Protein AF-A0A0L0HEF4-F1 (afdb_monomer_lite)

Sequence (173 aa):
MSPHEAIEKPYKALINLERYWEKMHQKEPEIFSIGDHVRVKHEGNVFKKAHRENFSSNVYRIGKVIKPFDKLRSYRYVVEGIPDRIFNYNELIKTEEPVTIKVAAALQKRDRLQKQAARELEDLIPVRIQPARTRAQQKKLKVRPKGTFSHIEIPRRKMPGAERPIPAGMPRR

pLDDT: mean 73.23, std 14.88, range [45.25, 92.12]

Secondary structure (DSSP, 8-state):
--HHHHHH-HHHHHHHHHHHHHHHSPPPS-PPPTT-EEEEBP------S--STTB-SS-EEEEEEE--SSTTS--EEEETTEEEEEEEGGGEEE--SPP-S----------HHHHHHHHHHHHHS----PPPPPHHHHTTS-------------PPP----------------

Foldseek 3Di:
DDPVVCVVCVVVVVVVVVVVLVVPDDDLPDDDDFFFKKWFFDPDPDDDDDDPPRTDPFIWTWHDWDDDPDPNDFIWTATQPHRPDIDGSVGIDTDPDDGPDPNPPPPPPQDPVSVVVVVVVVVVPPPPPDPDDDPVVVVPDPPDPPDDPDPDPDDDDDDPDDDDDDDDDDDDD

Radius of gyration: 39.81 Å; chains: 1; bounding box: 117×63×82 Å

Structure (mmCIF, N/CA/C/O backbone):
data_AF-A0A0L0HEF4-F1
#
_entry.id   AF-A0A0L0HEF4-F1
#
loop_
_atom_site.group_PDB
_atom_site.id
_atom_site.type_symbol
_atom_site.label_atom_id
_atom_site.label_alt_id
_atom_site.label_comp_id
_atom_site.label_asym_id
_atom_site.label_entity_id
_atom_site.label_seq_id
_atom_site.pdbx_PDB_ins_code
_atom_site.Cartn_x
_atom_site.Cartn_y
_atom_site.Cartn_z
_atom_site.occupancy
_atom_site.B_iso_or_equiv
_atom_site.auth_seq_id
_atom_site.auth_comp_id
_atom_site.auth_asym_id
_atom_site.auth_atom_id
_atom_site.pdbx_PDB_model_num
ATOM 1 N N . MET A 1 1 ? 29.183 5.608 -22.887 1.00 80.62 1 MET A N 1
ATOM 2 C CA . MET A 1 1 ? 28.706 5.889 -24.254 1.00 80.62 1 MET A CA 1
ATOM 3 C C . MET A 1 1 ? 28.691 7.390 -24.421 1.00 80.62 1 MET A C 1
ATOM 5 O O . MET A 1 1 ? 28.286 8.063 -23.477 1.00 80.62 1 MET A O 1
ATOM 9 N N . SER A 1 2 ? 29.199 7.910 -25.532 1.00 87.25 2 SER A N 1
ATOM 10 C CA . SER A 1 2 ? 29.225 9.359 -25.748 1.00 87.25 2 SER A CA 1
ATOM 11 C C . SER A 1 2 ? 27.853 9.874 -26.221 1.00 87.25 2 SER A C 1
ATOM 13 O O . SER A 1 2 ? 27.061 9.095 -26.761 1.00 87.25 2 SER A O 1
ATOM 15 N N . PRO A 1 3 ? 27.542 11.172 -26.048 1.00 85.25 3 PRO A N 1
ATOM 16 C CA . PRO A 1 3 ? 26.298 11.754 -26.558 1.00 85.25 3 PRO A CA 1
ATOM 17 C C . PRO A 1 3 ? 26.126 11.594 -28.077 1.00 85.25 3 PRO A C 1
ATOM 19 O O . PRO A 1 3 ? 25.012 11.392 -28.547 1.00 85.25 3 PRO A O 1
ATOM 22 N N . HIS A 1 4 ? 27.223 11.624 -28.841 1.00 87.94 4 HIS A N 1
ATOM 23 C CA . HIS A 1 4 ? 27.191 11.463 -30.297 1.00 87.94 4 HIS A CA 1
ATOM 24 C C . HIS A 1 4 ? 26.804 10.032 -30.701 1.00 87.94 4 HIS A C 1
ATOM 26 O O . HIS A 1 4 ? 25.894 9.829 -31.501 1.00 87.94 4 HIS A O 1
ATOM 32 N N . GLU A 1 5 ? 27.389 9.028 -30.040 1.00 86.88 5 GLU A N 1
ATOM 33 C CA . GLU A 1 5 ? 27.021 7.618 -30.231 1.00 86.88 5 GLU A CA 1
ATOM 34 C C . GLU A 1 5 ? 25.557 7.331 -29.854 1.00 86.88 5 GLU A C 1
ATOM 36 O O . GLU A 1 5 ? 24.961 6.386 -30.372 1.00 86.88 5 GLU A O 1
ATOM 41 N N . ALA A 1 6 ? 24.970 8.116 -28.941 1.00 86.50 6 ALA A N 1
ATOM 42 C CA . ALA A 1 6 ? 23.573 7.962 -28.531 1.00 86.50 6 ALA A CA 1
ATOM 43 C C . ALA A 1 6 ? 22.584 8.397 -29.604 1.00 86.50 6 ALA A C 1
ATOM 45 O O . ALA A 1 6 ? 21.530 7.776 -29.737 1.00 86.50 6 ALA A O 1
ATOM 46 N N . ILE A 1 7 ? 22.955 9.409 -30.386 1.00 87.50 7 ILE A N 1
ATOM 47 C CA . ILE A 1 7 ? 22.164 9.886 -31.519 1.00 87.50 7 ILE A CA 1
ATOM 48 C C . ILE A 1 7 ? 22.229 8.868 -32.663 1.00 87.50 7 ILE A C 1
ATOM 50 O O . ILE A 1 7 ? 21.200 8.522 -33.234 1.00 87.50 7 ILE A O 1
ATOM 54 N N . GLU A 1 8 ? 23.415 8.327 -32.956 1.00 92.00 8 GLU A N 1
ATOM 55 C CA . GLU A 1 8 ? 23.594 7.341 -34.032 1.00 92.00 8 GLU A CA 1
ATOM 56 C C . GLU A 1 8 ? 22.982 5.968 -33.713 1.00 92.00 8 GLU A C 1
ATOM 58 O O . GLU A 1 8 ? 22.549 5.247 -34.614 1.00 92.00 8 GLU A O 1
ATOM 63 N N . LYS A 1 9 ? 22.973 5.560 -32.435 1.00 92.12 9 LYS A N 1
ATOM 64 C CA . LYS A 1 9 ? 22.531 4.222 -31.997 1.00 92.12 9 LYS A CA 1
ATOM 65 C C . LYS A 1 9 ? 21.509 4.325 -30.857 1.00 92.12 9 LYS A C 1
ATOM 67 O O . LYS A 1 9 ? 21.802 3.903 -29.731 1.00 92.12 9 LYS A O 1
ATOM 72 N N . PRO A 1 10 ? 20.279 4.793 -31.142 1.00 89.00 10 PRO A N 1
ATOM 73 C CA . PRO A 1 10 ? 19.274 5.080 -30.117 1.00 89.00 10 PRO A CA 1
ATOM 74 C C . PRO A 1 10 ? 18.865 3.837 -29.319 1.00 89.00 10 PRO A C 1
ATOM 76 O O . PRO A 1 10 ? 18.725 3.895 -28.101 1.00 89.00 10 PRO A O 1
ATOM 79 N N . TYR A 1 11 ? 18.764 2.671 -29.964 1.00 91.38 11 TYR A N 1
ATOM 80 C CA . TYR A 1 11 ? 18.406 1.428 -29.274 1.00 91.38 11 TYR A CA 1
ATOM 81 C C . TYR A 1 11 ? 19.470 0.984 -28.253 1.00 91.38 11 TYR A C 1
ATOM 83 O O . TYR A 1 11 ? 19.147 0.557 -27.146 1.00 91.38 11 TYR A O 1
ATOM 91 N N . LYS A 1 12 ? 20.760 1.148 -28.580 1.00 88.62 12 LYS A N 1
ATOM 92 C CA . LYS A 1 12 ? 21.853 0.866 -27.631 1.00 88.62 12 LYS A CA 1
ATOM 93 C C . LYS A 1 12 ? 21.891 1.889 -26.495 1.00 88.62 12 LYS A C 1
ATOM 95 O O . LYS A 1 12 ? 22.226 1.523 -25.370 1.00 88.62 12 LYS A O 1
ATOM 100 N N . ALA A 1 13 ? 21.528 3.142 -26.775 1.00 89.56 13 ALA A N 1
ATOM 101 C CA . ALA A 1 13 ? 21.374 4.171 -25.753 1.00 89.56 13 ALA A CA 1
ATOM 102 C C . ALA A 1 13 ? 20.280 3.792 -24.743 1.00 89.56 13 ALA A C 1
ATOM 104 O O . ALA A 1 13 ? 20.529 3.859 -23.542 1.00 89.56 13 ALA A O 1
ATOM 105 N N . LEU A 1 14 ? 19.121 3.321 -25.220 1.00 88.31 14 LEU A N 1
ATOM 106 C CA . LEU A 1 14 ? 18.014 2.877 -24.366 1.00 88.31 14 LEU A CA 1
ATOM 107 C C . LEU A 1 14 ? 18.428 1.732 -23.438 1.00 88.31 14 LEU A C 1
ATOM 109 O O . LEU A 1 14 ? 18.256 1.846 -22.231 1.00 88.31 14 LEU A O 1
ATOM 113 N N . ILE A 1 15 ? 19.075 0.688 -23.963 1.00 89.12 15 ILE A N 1
ATOM 114 C CA . ILE A 1 15 ? 19.552 -0.437 -23.138 1.00 89.12 15 ILE A CA 1
ATOM 115 C C . ILE A 1 15 ? 20.559 0.032 -22.077 1.00 89.12 15 ILE A C 1
ATOM 117 O O . ILE A 1 15 ? 20.550 -0.436 -20.939 1.00 89.12 15 ILE A O 1
ATOM 121 N N . ASN A 1 16 ? 21.455 0.956 -22.431 1.00 87.75 16 ASN A N 1
ATOM 122 C CA . ASN A 1 16 ? 22.418 1.498 -21.474 1.00 87.75 16 ASN A CA 1
ATOM 123 C C . ASN A 1 16 ? 21.744 2.350 -20.393 1.00 87.75 16 ASN A C 1
ATOM 125 O O . ASN A 1 16 ? 22.167 2.289 -19.239 1.00 87.75 16 ASN A O 1
ATOM 129 N N . LEU A 1 17 ? 20.703 3.109 -20.744 1.00 86.25 17 LEU A N 1
ATOM 130 C CA . LEU A 1 17 ? 19.895 3.857 -19.784 1.00 86.25 17 LEU A CA 1
ATOM 131 C C . LEU A 1 17 ? 19.122 2.921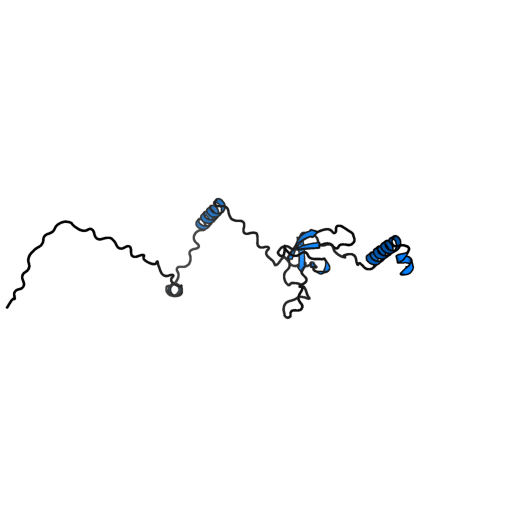 -18.855 1.00 86.25 17 LEU A C 1
ATOM 133 O O . LEU A 1 17 ? 19.132 3.148 -17.650 1.00 86.25 17 LEU A O 1
ATOM 137 N N . GLU A 1 18 ? 18.533 1.844 -19.376 1.00 85.50 18 GLU A N 1
ATOM 138 C CA . GLU A 1 18 ? 17.875 0.813 -18.565 1.00 85.50 18 GLU A CA 1
ATOM 139 C C . GLU A 1 18 ? 18.856 0.170 -17.577 1.00 85.50 18 GLU A C 1
ATOM 141 O O . GLU A 1 18 ? 18.587 0.123 -16.381 1.00 85.50 18 GLU A O 1
ATOM 146 N N . ARG A 1 19 ? 20.046 -0.237 -18.036 1.00 84.88 19 ARG A N 1
ATOM 147 C CA . ARG A 1 19 ? 21.091 -0.803 -17.161 1.00 84.88 19 ARG A CA 1
ATOM 148 C C . ARG A 1 19 ? 21.587 0.188 -16.115 1.00 84.88 19 ARG A C 1
ATOM 150 O O . ARG A 1 19 ? 21.864 -0.189 -14.978 1.00 84.88 19 ARG A O 1
ATOM 157 N N . TYR A 1 20 ? 21.743 1.453 -16.498 1.00 84.00 20 TYR A N 1
ATOM 158 C CA . TYR A 1 20 ? 22.129 2.508 -15.568 1.00 84.00 20 TYR A CA 1
ATOM 159 C C . TYR A 1 20 ? 21.045 2.724 -14.510 1.00 84.00 20 TYR A C 1
ATOM 161 O O . TYR A 1 20 ? 21.350 2.819 -13.323 1.00 84.00 20 TYR A O 1
ATOM 169 N N . TRP A 1 21 ? 19.781 2.732 -14.928 1.00 81.62 21 TRP A N 1
ATOM 170 C CA . TRP A 1 21 ? 18.632 2.833 -14.040 1.00 81.62 21 TRP A CA 1
ATOM 171 C C . TRP A 1 21 ? 18.577 1.654 -13.062 1.00 81.62 21 TRP A C 1
ATOM 173 O O . TRP A 1 21 ? 18.475 1.880 -11.860 1.00 81.62 21 TRP A O 1
ATOM 183 N N . GLU A 1 22 ? 18.761 0.417 -13.534 1.00 78.88 22 GLU A N 1
ATOM 184 C CA . GLU A 1 22 ? 18.825 -0.782 -12.682 1.00 78.88 22 GLU A CA 1
ATOM 185 C C . GLU A 1 22 ? 19.975 -0.725 -11.666 1.00 78.88 22 GLU A C 1
ATOM 187 O O . GLU A 1 22 ? 19.834 -1.212 -10.547 1.00 78.88 22 GLU A O 1
ATOM 192 N N . LYS A 1 23 ? 21.110 -0.114 -12.031 1.00 78.00 23 LYS A N 1
ATOM 193 C CA . LYS A 1 23 ? 22.253 0.076 -11.127 1.00 78.00 23 LYS A CA 1
ATOM 194 C C . LYS A 1 23 ? 21.979 1.126 -10.046 1.00 78.00 23 LYS A C 1
ATOM 196 O O . LYS A 1 23 ? 22.484 0.997 -8.934 1.00 78.00 23 LYS A O 1
ATOM 201 N N . MET A 1 24 ? 21.227 2.174 -10.380 1.00 74.50 24 MET A N 1
ATOM 202 C CA . MET A 1 24 ? 20.913 3.278 -9.467 1.00 74.50 24 MET A CA 1
ATOM 203 C C . MET A 1 24 ? 19.712 2.978 -8.568 1.00 74.50 24 MET A C 1
ATOM 205 O O . MET A 1 24 ? 19.664 3.458 -7.435 1.00 74.50 24 MET A O 1
ATOM 209 N N . HIS A 1 25 ? 18.747 2.187 -9.042 1.00 69.12 25 HIS A N 1
ATOM 210 C CA . HIS A 1 25 ? 17.600 1.793 -8.238 1.00 69.12 25 HIS A CA 1
ATOM 211 C C . HIS A 1 25 ? 17.976 0.708 -7.234 1.00 69.12 25 HIS A C 1
ATOM 213 O O . HIS A 1 25 ? 18.172 -0.460 -7.569 1.00 69.12 25 HIS A O 1
ATOM 219 N N . GLN A 1 26 ? 18.009 1.093 -5.960 1.00 66.12 26 GLN A N 1
ATOM 220 C CA . GLN A 1 26 ? 17.995 0.132 -4.868 1.00 66.12 26 GLN A CA 1
ATOM 221 C C . GLN A 1 26 ? 16.666 -0.624 -4.920 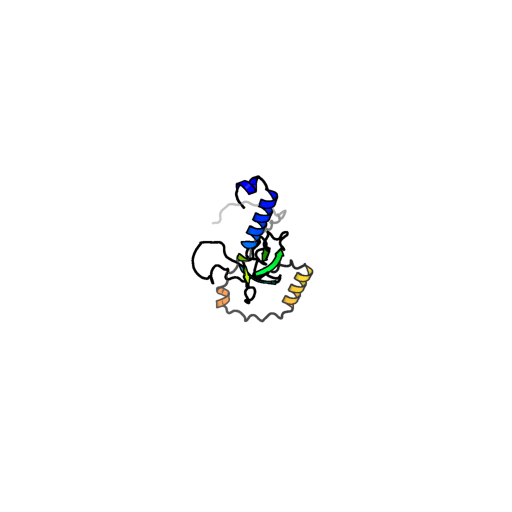1.00 66.12 26 GLN A C 1
ATOM 223 O O . GLN A 1 26 ? 15.593 -0.017 -4.885 1.00 66.12 26 GLN A O 1
ATOM 228 N N . LYS A 1 27 ? 16.739 -1.953 -5.052 1.00 67.75 27 LYS A N 1
ATOM 229 C CA . LYS A 1 27 ? 15.562 -2.818 -4.928 1.00 67.75 27 LYS A CA 1
ATOM 230 C C . LYS A 1 27 ? 14.939 -2.592 -3.553 1.00 67.75 27 LYS A C 1
ATOM 232 O O . LYS A 1 27 ? 15.668 -2.441 -2.574 1.00 67.75 27 LYS A O 1
ATOM 237 N N . GLU A 1 28 ? 13.610 -2.583 -3.492 1.00 67.88 28 GLU A N 1
ATOM 238 C CA . GLU A 1 28 ? 12.895 -2.529 -2.217 1.00 67.88 28 GLU A CA 1
ATOM 239 C C . GLU A 1 28 ? 13.384 -3.680 -1.321 1.00 67.88 28 GLU A C 1
ATOM 241 O O . GLU A 1 28 ? 13.327 -4.838 -1.748 1.00 67.88 28 GLU A O 1
ATOM 246 N N . PRO A 1 29 ? 13.917 -3.386 -0.123 1.00 70.31 29 PRO A N 1
ATOM 247 C CA . PRO A 1 29 ? 14.521 -4.406 0.727 1.00 70.31 29 PRO A CA 1
ATOM 248 C C . PRO A 1 29 ? 13.466 -5.290 1.403 1.00 70.31 29 PRO A C 1
ATOM 250 O O . PRO A 1 29 ? 13.752 -6.446 1.702 1.00 70.31 29 PRO A O 1
ATOM 253 N N . GLU A 1 30 ? 12.247 -4.780 1.610 1.00 78.50 30 GLU A N 1
ATOM 254 C CA . GLU A 1 30 ? 11.151 -5.521 2.232 1.00 78.50 30 GLU A CA 1
ATOM 255 C C . GLU A 1 30 ? 9.830 -5.257 1.495 1.00 78.50 30 GLU A C 1
ATOM 257 O O . GLU A 1 30 ? 9.460 -4.112 1.236 1.00 78.50 30 GLU A O 1
ATOM 262 N N . ILE A 1 31 ? 9.114 -6.332 1.153 1.00 85.69 31 ILE A N 1
ATOM 263 C CA . ILE A 1 31 ? 7.763 -6.266 0.588 1.00 85.69 31 ILE A CA 1
ATOM 264 C C . ILE A 1 31 ? 6.786 -6.521 1.728 1.00 85.69 31 ILE A C 1
ATOM 266 O O . ILE A 1 31 ? 6.824 -7.585 2.350 1.00 85.69 31 ILE A O 1
ATOM 270 N N . PHE A 1 32 ? 5.888 -5.573 1.985 1.00 89.31 32 PHE A N 1
ATOM 271 C CA . PHE A 1 32 ? 4.893 -5.755 3.033 1.00 89.31 32 PHE A CA 1
ATOM 272 C C . PHE A 1 32 ? 3.768 -6.694 2.592 1.00 89.31 32 PHE A C 1
ATOM 274 O O . PHE A 1 32 ? 3.319 -6.671 1.441 1.00 89.31 32 PHE A O 1
ATOM 281 N N . SER A 1 33 ? 3.282 -7.499 3.531 1.00 90.44 33 SER A N 1
ATOM 282 C CA . SER A 1 33 ? 2.182 -8.434 3.313 1.00 90.44 33 SER A CA 1
ATOM 283 C C . SER A 1 33 ? 0.837 -7.831 3.710 1.00 90.44 33 SER A C 1
ATOM 285 O O . SER A 1 33 ? 0.745 -6.911 4.525 1.00 90.44 33 SER A O 1
ATOM 287 N N . ILE A 1 34 ? -0.244 -8.363 3.132 1.00 91.31 34 ILE A N 1
ATOM 288 C CA . ILE A 1 34 ? -1.600 -8.009 3.567 1.00 91.31 34 ILE A CA 1
ATOM 289 C C . ILE A 1 34 ? -1.739 -8.407 5.035 1.00 91.31 34 ILE A C 1
ATOM 291 O O . ILE A 1 34 ? -1.477 -9.548 5.410 1.00 91.31 34 ILE A O 1
ATOM 295 N N . GLY A 1 35 ? -2.185 -7.462 5.851 1.00 87.81 35 GLY A N 1
ATOM 296 C CA . GLY A 1 35 ? -2.361 -7.645 7.278 1.00 87.81 35 GLY A CA 1
ATOM 297 C C . GLY A 1 35 ? -1.184 -7.210 8.144 1.00 87.81 35 GLY A C 1
ATOM 298 O O . GLY A 1 35 ? -1.378 -7.158 9.356 1.00 87.81 35 GLY A O 1
ATOM 299 N N . ASP A 1 36 ? -0.041 -6.842 7.557 1.00 91.38 36 ASP A N 1
ATOM 300 C CA . ASP A 1 36 ? 1.078 -6.260 8.301 1.00 91.38 36 ASP A CA 1
ATOM 301 C C . ASP A 1 36 ? 0.663 -4.942 8.966 1.00 91.38 36 ASP A C 1
ATOM 303 O O . ASP A 1 36 ? -0.138 -4.166 8.427 1.00 91.38 36 ASP A O 1
ATOM 307 N N . HIS A 1 37 ? 1.230 -4.689 10.145 1.00 92.00 37 HIS A N 1
ATOM 308 C CA . HIS A 1 37 ? 1.040 -3.445 10.876 1.00 92.00 37 HIS A CA 1
ATOM 309 C C . HIS A 1 37 ? 2.118 -2.439 10.489 1.00 92.00 37 HIS A C 1
ATOM 311 O O . HIS A 1 37 ? 3.319 -2.719 10.555 1.00 92.00 37 HIS A O 1
ATOM 317 N N . VAL A 1 38 ? 1.677 -1.253 10.085 1.00 90.31 38 VAL A N 1
ATOM 318 C CA . VAL A 1 38 ? 2.548 -0.196 9.586 1.00 90.31 38 VAL A CA 1
ATOM 319 C C . VAL A 1 38 ? 2.176 1.156 10.170 1.00 90.31 38 VAL A C 1
ATOM 321 O O . VAL A 1 38 ? 1.005 1.464 10.405 1.00 90.31 38 VAL A O 1
ATOM 324 N N . ARG A 1 39 ? 3.184 2.000 10.364 1.00 88.44 39 ARG A N 1
ATOM 325 C CA . ARG A 1 39 ? 2.999 3.438 10.549 1.00 88.44 39 ARG A CA 1
ATOM 326 C C . ARG A 1 39 ? 3.264 4.151 9.238 1.00 88.44 39 ARG A C 1
ATOM 328 O O . ARG A 1 39 ? 4.103 3.735 8.442 1.00 88.44 39 ARG A O 1
ATOM 335 N N . VAL A 1 40 ? 2.538 5.239 9.032 1.00 88.44 40 VAL A N 1
ATOM 336 C CA . VAL A 1 40 ? 2.563 6.010 7.793 1.00 88.44 40 VAL A CA 1
ATOM 337 C C . VAL A 1 40 ? 3.418 7.255 7.995 1.00 88.44 40 VAL A C 1
ATOM 339 O O . VAL A 1 40 ? 3.311 7.934 9.017 1.00 88.44 40 VAL A O 1
ATOM 342 N N . LYS A 1 41 ? 4.270 7.570 7.023 1.00 84.19 41 LYS A N 1
ATOM 343 C CA . LYS A 1 41 ? 5.079 8.786 7.002 1.00 84.19 41 LYS A CA 1
ATOM 344 C C . LYS A 1 41 ? 4.167 9.997 6.833 1.00 84.19 41 LYS A C 1
ATOM 346 O O . LYS A 1 41 ? 3.353 10.042 5.912 1.00 84.19 41 LYS A O 1
ATOM 351 N N . HIS A 1 42 ? 4.289 10.983 7.716 1.00 70.44 42 HIS A N 1
ATOM 352 C CA . HIS A 1 42 ? 3.459 12.180 7.628 1.00 70.44 42 HIS A CA 1
ATOM 353 C C . HIS A 1 42 ? 4.090 13.185 6.658 1.00 70.44 42 HIS A C 1
ATOM 355 O O . HIS A 1 42 ? 5.229 13.608 6.840 1.00 70.44 42 HIS A O 1
ATOM 361 N N . GLU A 1 43 ? 3.345 13.606 5.636 1.00 61.44 43 GLU A N 1
ATOM 362 C CA . GLU A 1 43 ? 3.745 14.733 4.789 1.00 61.44 43 GLU A CA 1
ATOM 363 C C . GLU A 1 43 ? 3.314 16.039 5.456 1.00 61.44 43 GLU A C 1
ATOM 365 O O . GLU A 1 43 ? 2.124 16.332 5.551 1.00 61.44 43 GLU A O 1
ATOM 370 N N . GLY A 1 44 ? 4.275 16.796 5.984 1.00 55.25 44 GLY A N 1
ATOM 371 C CA . GLY A 1 44 ? 4.033 18.130 6.527 1.00 55.25 44 GLY A CA 1
ATOM 372 C C . GLY A 1 44 ? 5.218 18.671 7.324 1.00 55.25 44 GLY A C 1
ATOM 373 O O . GLY A 1 44 ? 5.556 18.139 8.374 1.00 55.25 44 GLY A O 1
ATOM 374 N N . ASN A 1 45 ? 5.802 19.784 6.868 1.00 48.16 45 ASN A N 1
ATOM 375 C CA . ASN A 1 45 ? 6.804 20.579 7.599 1.00 48.16 45 ASN A CA 1
ATOM 376 C C . ASN A 1 45 ? 6.171 21.478 8.692 1.00 48.16 45 ASN A C 1
ATOM 378 O O . ASN A 1 45 ? 6.640 22.584 8.951 1.00 48.16 45 ASN A O 1
ATOM 382 N N . VAL A 1 46 ? 5.084 21.043 9.338 1.00 48.12 46 VAL A N 1
ATOM 383 C CA . VAL A 1 46 ? 4.305 21.876 10.273 1.00 48.12 46 VAL A CA 1
ATOM 384 C C . VAL A 1 46 ? 4.346 21.283 11.690 1.00 48.12 46 VAL A C 1
ATOM 386 O O . VAL A 1 46 ? 3.459 20.558 12.104 1.00 48.12 46 VAL A O 1
ATOM 389 N N . PHE A 1 47 ? 5.439 21.591 12.395 1.00 48.28 47 PHE A N 1
ATOM 390 C CA . PHE A 1 47 ? 5.666 21.692 13.852 1.00 48.28 47 PHE A CA 1
ATOM 391 C C . PHE A 1 47 ? 4.944 20.814 14.920 1.00 48.28 47 PHE A C 1
ATOM 393 O O . PHE A 1 47 ? 3.729 20.774 15.032 1.00 48.28 47 PHE A O 1
ATOM 400 N N . LYS A 1 48 ? 5.784 20.426 15.907 1.00 50.53 48 LYS A N 1
ATOM 401 C CA . LYS A 1 48 ? 5.612 20.390 17.388 1.00 50.53 48 LYS A CA 1
ATOM 402 C C . LYS A 1 48 ? 4.725 19.310 18.052 1.00 50.53 48 LYS A C 1
ATOM 404 O O . LYS A 1 48 ? 3.523 19.457 18.202 1.00 50.53 48 LYS A O 1
ATOM 409 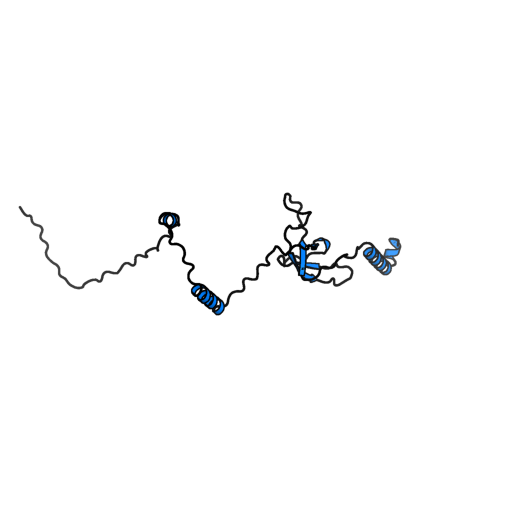N N . LYS A 1 49 ? 5.465 18.408 18.722 1.00 51.94 49 LYS A N 1
ATOM 410 C CA . LYS A 1 49 ? 5.125 17.517 19.853 1.00 51.94 49 LYS A CA 1
ATOM 411 C C . LYS A 1 49 ? 4.255 16.291 19.518 1.00 51.94 49 LYS A C 1
ATOM 413 O O . LYS A 1 49 ? 3.136 16.411 19.051 1.00 51.94 49 LYS A O 1
ATOM 418 N N . ALA A 1 50 ? 4.801 15.128 19.903 1.00 52.72 50 ALA A N 1
ATOM 419 C CA . ALA A 1 50 ? 4.252 13.764 19.843 1.00 52.72 50 ALA A CA 1
ATOM 420 C C . ALA A 1 50 ? 4.446 12.956 18.538 1.00 52.72 50 ALA A C 1
ATOM 422 O O . ALA A 1 50 ? 3.579 12.171 18.161 1.00 52.72 50 ALA A O 1
ATOM 423 N N . HIS A 1 51 ? 5.624 13.049 17.910 1.00 53.19 51 HIS A N 1
ATOM 424 C CA . HIS A 1 51 ? 6.063 12.085 16.891 1.00 53.19 51 HIS A CA 1
ATOM 425 C C . HIS A 1 51 ? 7.262 11.277 17.396 1.00 53.19 51 HIS A C 1
ATOM 427 O O . HIS A 1 51 ? 8.215 11.854 17.921 1.00 53.19 51 HIS A O 1
ATOM 433 N N . ARG A 1 52 ? 7.235 9.954 17.201 1.00 54.44 52 ARG A N 1
ATOM 434 C CA . ARG A 1 52 ? 8.458 9.149 17.116 1.00 54.44 52 ARG A CA 1
ATOM 435 C C . ARG A 1 52 ? 8.921 9.271 15.664 1.00 54.44 52 ARG A C 1
ATOM 437 O O . ARG A 1 52 ? 8.435 8.540 14.816 1.00 54.44 52 ARG A O 1
ATOM 444 N N . GLU A 1 53 ? 9.735 10.292 15.392 1.00 59.50 53 GLU A N 1
ATOM 445 C CA . GLU A 1 53 ? 10.521 10.442 14.155 1.00 59.50 53 GLU A CA 1
ATOM 446 C C . GLU A 1 53 ? 9.708 10.347 12.845 1.00 59.50 53 GLU A C 1
ATOM 448 O O . GLU A 1 53 ? 9.595 9.287 12.260 1.00 59.50 53 GLU A O 1
ATOM 453 N N . ASN A 1 54 ? 9.153 11.456 12.336 1.00 71.00 54 ASN A N 1
ATOM 454 C CA . ASN A 1 54 ? 8.542 11.593 10.988 1.00 71.00 54 ASN A CA 1
ATOM 455 C C . ASN A 1 54 ? 7.363 10.659 10.607 1.00 71.00 54 ASN A C 1
ATOM 457 O O . ASN A 1 54 ? 6.749 10.850 9.552 1.00 71.00 54 ASN A O 1
ATOM 461 N N . PHE A 1 55 ? 7.010 9.686 11.444 1.00 75.62 55 PHE A N 1
ATOM 462 C CA . PHE A 1 55 ? 5.908 8.751 11.234 1.00 75.62 55 PHE A CA 1
ATOM 463 C C . PHE A 1 55 ? 4.715 9.067 12.145 1.00 75.62 55 PHE A C 1
ATOM 465 O O . PHE A 1 55 ? 4.818 9.737 13.181 1.00 75.62 55 PHE A O 1
ATOM 472 N N . SER A 1 56 ? 3.540 8.597 11.734 1.00 77.50 56 SER A N 1
ATOM 473 C CA . SER A 1 56 ? 2.310 8.701 12.508 1.00 77.50 56 SER A CA 1
ATOM 474 C C . SER A 1 56 ? 2.431 7.960 13.838 1.00 77.50 56 SER A C 1
ATOM 476 O O . SER A 1 56 ? 2.973 6.860 13.903 1.00 77.50 56 SER A O 1
ATOM 478 N N . SER A 1 57 ? 1.845 8.517 14.898 1.00 79.69 57 SER A N 1
ATOM 479 C CA . SER A 1 57 ? 1.650 7.790 16.160 1.00 79.69 57 SER A CA 1
ATOM 480 C C . SER A 1 57 ? 0.698 6.602 15.993 1.00 79.69 57 SER A C 1
ATOM 482 O O . SER A 1 57 ? 0.842 5.587 16.670 1.00 79.69 57 SER A O 1
ATOM 484 N N . ASN A 1 58 ? -0.255 6.721 15.066 1.00 83.38 58 ASN A N 1
ATOM 485 C CA . ASN A 1 58 ? -1.208 5.667 14.765 1.00 83.38 58 ASN A CA 1
ATOM 486 C C . ASN A 1 58 ? -0.564 4.514 14.002 1.00 83.38 58 ASN A C 1
ATOM 488 O O . ASN A 1 58 ? 0.215 4.735 13.072 1.00 83.38 58 ASN A O 1
ATOM 492 N N . VAL A 1 59 ? -0.965 3.305 14.381 1.00 87.44 59 VAL A N 1
ATOM 493 C CA . VAL A 1 59 ? -0.620 2.059 13.709 1.00 87.44 59 VAL A CA 1
ATOM 494 C C . VAL A 1 59 ? -1.818 1.623 12.888 1.00 87.44 59 VAL A C 1
ATOM 496 O O . VAL A 1 59 ? -2.945 1.545 13.390 1.00 87.44 59 VAL A O 1
ATOM 499 N N . TYR A 1 60 ? -1.554 1.343 11.624 1.00 89.06 60 TYR A N 1
ATOM 500 C CA . TYR A 1 60 ? -2.532 0.921 10.646 1.00 89.06 60 TYR A CA 1
ATOM 501 C C . TYR A 1 60 ? -2.228 -0.493 10.164 1.00 89.06 60 TYR A C 1
ATOM 503 O O . TYR A 1 60 ? -1.133 -1.010 10.371 1.00 89.06 60 TYR A O 1
ATOM 511 N N . ARG A 1 61 ? -3.188 -1.102 9.471 1.00 91.94 61 ARG A N 1
ATOM 512 C CA . ARG A 1 61 ? -3.036 -2.415 8.847 1.00 91.94 61 ARG A CA 1
ATOM 513 C C . ARG A 1 61 ? -3.024 -2.290 7.332 1.00 91.94 61 ARG A C 1
ATOM 515 O O . ARG A 1 61 ? -3.798 -1.515 6.774 1.00 91.94 61 ARG A O 1
ATOM 522 N N . ILE A 1 62 ? -2.184 -3.057 6.648 1.00 91.69 62 ILE A N 1
ATOM 523 C CA . ILE A 1 62 ? -2.210 -3.112 5.182 1.00 91.69 62 ILE A CA 1
ATOM 524 C C . ILE A 1 62 ? -3.436 -3.897 4.722 1.00 91.69 62 ILE A C 1
ATOM 526 O O . ILE A 1 62 ? -3.552 -5.089 5.000 1.00 91.69 62 ILE A O 1
ATOM 530 N N . GLY A 1 63 ? -4.319 -3.236 3.975 1.00 89.25 63 GLY A N 1
ATOM 531 C CA . GLY A 1 63 ? -5.517 -3.856 3.411 1.00 89.25 63 GLY A CA 1
ATOM 532 C C . GLY A 1 63 ? -5.290 -4.435 2.014 1.00 89.25 63 GLY A C 1
ATOM 533 O O . GLY A 1 63 ? -5.871 -5.458 1.661 1.00 89.25 63 GLY A O 1
ATOM 534 N N . LYS A 1 64 ? -4.434 -3.804 1.198 1.00 90.75 64 LYS A N 1
ATOM 535 C CA . LYS A 1 64 ? -4.166 -4.259 -0.175 1.00 90.75 64 LYS A CA 1
ATOM 536 C C . LYS A 1 64 ? -2.735 -3.969 -0.605 1.00 90.75 64 LYS A C 1
ATOM 538 O O . LYS A 1 64 ? -2.225 -2.873 -0.391 1.00 90.75 64 LYS A O 1
ATOM 543 N N . VAL A 1 65 ? -2.139 -4.937 -1.298 1.00 91.56 65 VAL A N 1
ATOM 544 C CA . VAL A 1 65 ? -0.834 -4.812 -1.956 1.00 91.56 65 VAL A CA 1
ATOM 545 C C . VAL A 1 65 ? -1.047 -4.822 -3.469 1.00 91.56 65 VAL A C 1
ATOM 547 O O . VAL A 1 65 ? -1.653 -5.740 -4.022 1.00 91.56 65 VAL A O 1
ATOM 550 N N . ILE A 1 66 ? -0.570 -3.782 -4.143 1.00 90.31 66 ILE A N 1
ATOM 551 C CA . ILE A 1 66 ? -0.628 -3.598 -5.591 1.00 90.31 66 ILE A CA 1
ATOM 552 C C . ILE A 1 66 ? 0.763 -3.903 -6.139 1.00 90.31 66 ILE A C 1
ATOM 554 O O . ILE A 1 66 ? 1.712 -3.144 -5.926 1.00 90.31 66 ILE A O 1
ATOM 558 N N . LYS A 1 67 ? 0.875 -5.030 -6.847 1.00 87.38 67 LYS A N 1
ATOM 559 C CA . LYS A 1 67 ? 2.123 -5.439 -7.494 1.00 87.38 67 LYS A CA 1
ATOM 560 C C . LYS A 1 67 ? 2.456 -4.490 -8.653 1.00 87.38 67 LYS A C 1
ATOM 562 O O . LYS A 1 67 ? 1.538 -4.057 -9.359 1.00 87.38 67 LYS A O 1
ATOM 567 N N . PRO A 1 68 ? 3.738 -4.168 -8.871 1.00 87.25 68 PRO A N 1
ATOM 568 C CA . PRO A 1 68 ? 4.138 -3.393 -10.032 1.00 87.25 68 PRO A CA 1
ATOM 569 C C . PRO A 1 68 ? 3.898 -4.189 -11.321 1.00 87.25 68 PRO A C 1
ATOM 571 O O . PRO A 1 68 ? 4.059 -5.406 -11.351 1.00 87.25 68 PRO A O 1
ATOM 574 N N . PHE A 1 69 ? 3.486 -3.488 -12.378 1.00 81.94 69 PHE A N 1
ATOM 575 C CA . PHE A 1 69 ? 3.284 -4.084 -13.705 1.00 81.94 69 PHE A CA 1
ATOM 576 C C . PHE A 1 69 ? 4.622 -4.378 -14.399 1.00 81.94 69 PHE A C 1
ATOM 578 O O . PHE A 1 69 ? 4.776 -5.423 -15.018 1.00 81.94 69 PHE A O 1
ATOM 585 N N . ASP A 1 70 ? 5.604 -3.494 -14.194 1.00 80.44 70 ASP A N 1
ATOM 586 C CA . ASP A 1 70 ? 6.945 -3.582 -14.770 1.00 80.44 70 ASP A CA 1
ATOM 587 C C . ASP A 1 70 ? 8.009 -3.446 -13.681 1.00 80.44 70 ASP A C 1
ATOM 589 O O . ASP A 1 70 ? 7.765 -2.852 -12.630 1.00 80.44 70 ASP A O 1
ATOM 593 N N . LYS A 1 71 ? 9.234 -3.889 -13.983 1.00 73.12 71 LYS A N 1
ATOM 594 C CA . LYS A 1 71 ? 10.413 -3.758 -13.103 1.00 73.12 71 LYS A CA 1
ATOM 595 C C . LYS A 1 71 ? 10.759 -2.308 -12.738 1.00 73.12 71 LYS A C 1
ATOM 597 O O . LYS A 1 71 ? 11.482 -2.080 -11.777 1.00 73.12 71 LYS A O 1
ATOM 602 N N . LEU A 1 72 ? 10.240 -1.348 -13.506 1.00 71.12 72 LEU A N 1
ATOM 603 C CA . LEU A 1 72 ? 10.449 0.085 -13.305 1.00 71.12 72 LEU A CA 1
ATOM 604 C C . LEU A 1 72 ? 9.573 0.685 -12.194 1.00 71.12 72 LEU A C 1
ATOM 606 O O . LEU A 1 72 ? 9.794 1.821 -11.781 1.00 71.12 72 LEU A O 1
ATOM 610 N N . ARG A 1 73 ? 8.540 -0.036 -11.741 1.00 78.06 73 ARG A N 1
ATOM 611 C CA . ARG A 1 73 ? 7.577 0.458 -10.750 1.00 78.06 73 ARG A CA 1
ATOM 612 C C . ARG A 1 73 ? 7.784 -0.225 -9.398 1.00 78.06 73 ARG A C 1
ATOM 614 O O . ARG A 1 73 ? 8.100 -1.407 -9.333 1.00 78.06 73 ARG A O 1
ATOM 621 N N . SER A 1 74 ? 7.551 0.533 -8.331 1.00 82.00 74 SER A N 1
ATOM 622 C CA . SER A 1 74 ? 7.542 0.075 -6.939 1.00 82.00 74 SER A CA 1
ATOM 623 C C . SER A 1 74 ? 6.250 -0.656 -6.570 1.00 82.00 74 SER A C 1
ATOM 625 O O . SER A 1 74 ? 5.207 -0.484 -7.223 1.00 82.00 74 SER A O 1
ATOM 627 N N . TYR A 1 75 ? 6.298 -1.436 -5.488 1.00 88.94 75 TYR A N 1
ATOM 628 C CA . TYR A 1 75 ? 5.079 -1.929 -4.856 1.00 88.94 75 TYR A CA 1
ATOM 629 C C . TYR A 1 75 ? 4.300 -0.760 -4.259 1.00 88.94 75 TYR A C 1
ATOM 631 O O . TYR A 1 75 ? 4.856 0.196 -3.715 1.00 88.94 75 TYR A O 1
ATOM 639 N N . ARG A 1 76 ? 2.976 -0.849 -4.378 1.00 90.19 76 ARG A N 1
ATOM 640 C CA . ARG A 1 76 ? 2.051 0.163 -3.877 1.00 90.19 76 ARG A CA 1
ATOM 641 C C . ARG A 1 76 ? 1.095 -0.449 -2.871 1.00 90.19 76 ARG A C 1
ATOM 643 O O . ARG A 1 76 ? 0.603 -1.555 -3.068 1.00 90.19 76 ARG A O 1
ATOM 650 N N . TYR A 1 77 ? 0.812 0.279 -1.805 1.00 91.75 77 TYR A N 1
ATOM 651 C CA . TYR A 1 77 ? 0.126 -0.246 -0.632 1.00 91.75 77 TYR A CA 1
ATOM 652 C C . TYR A 1 77 ? -1.098 0.606 -0.309 1.00 91.75 77 TYR A C 1
ATOM 654 O O . TYR A 1 77 ? -1.040 1.832 -0.355 1.00 91.75 77 TYR A O 1
ATOM 662 N N . VAL A 1 78 ? -2.211 -0.043 0.024 1.00 91.38 78 VAL A N 1
ATOM 663 C CA . VAL A 1 78 ? -3.411 0.617 0.551 1.00 91.38 78 VAL A CA 1
ATOM 664 C C . VAL A 1 78 ? -3.603 0.168 1.985 1.00 91.38 78 VAL A C 1
ATOM 666 O O . VAL A 1 78 ? -3.550 -1.026 2.297 1.00 91.38 78 VAL A O 1
ATOM 669 N N . VAL A 1 79 ? -3.828 1.145 2.847 1.00 90.00 79 VAL A N 1
ATOM 670 C CA . VAL A 1 79 ? -3.865 0.972 4.291 1.00 90.00 79 VAL A CA 1
ATOM 671 C C . VAL A 1 79 ? -5.306 1.105 4.785 1.00 90.00 79 VAL A C 1
ATOM 673 O O . VAL A 1 79 ? -6.054 1.984 4.357 1.00 90.00 79 VAL A O 1
ATOM 676 N N . GLU A 1 80 ? -5.714 0.218 5.688 1.00 87.19 80 GLU A N 1
ATOM 677 C CA . GLU A 1 80 ? -7.039 0.251 6.301 1.00 87.19 80 GLU A CA 1
ATOM 678 C C . GLU A 1 80 ? -7.214 1.531 7.131 1.00 87.19 80 GLU A C 1
ATOM 680 O O . GLU A 1 80 ? -6.365 1.883 7.947 1.00 87.19 80 GLU A O 1
ATOM 685 N N . GLY A 1 81 ? -8.324 2.242 6.918 1.00 80.31 81 GLY A N 1
ATOM 686 C CA . GLY A 1 81 ? -8.599 3.539 7.546 1.00 80.31 81 GLY A CA 1
ATOM 687 C C . GLY A 1 81 ? -8.223 4.757 6.693 1.00 80.31 81 GLY A C 1
ATOM 688 O O . GLY A 1 81 ? -8.713 5.844 6.984 1.00 80.31 81 GLY A O 1
ATOM 689 N N . ILE A 1 82 ? -7.436 4.585 5.621 1.00 84.44 82 ILE A N 1
ATOM 690 C CA . ILE A 1 82 ? -7.138 5.639 4.631 1.00 84.44 82 ILE A CA 1
ATOM 691 C C . ILE A 1 82 ? -7.293 5.062 3.209 1.00 84.44 82 ILE A C 1
ATOM 693 O O . ILE A 1 82 ? -6.301 4.847 2.512 1.00 84.44 82 ILE A O 1
ATOM 697 N N . PRO A 1 83 ? -8.530 4.769 2.763 1.00 77.12 83 PRO A N 1
ATOM 698 C CA . PRO A 1 83 ? -8.762 4.095 1.483 1.00 77.12 83 PRO A CA 1
ATOM 699 C C . PRO A 1 83 ? -8.397 4.951 0.260 1.00 77.12 83 PRO A C 1
ATOM 701 O O . PRO A 1 83 ? -8.050 4.400 -0.781 1.00 77.12 83 PRO A O 1
ATOM 704 N N . ASP A 1 84 ? -8.438 6.279 0.385 1.00 84.06 84 ASP A N 1
ATOM 705 C CA . ASP A 1 84 ? -8.242 7.202 -0.742 1.00 84.06 84 ASP A CA 1
ATOM 706 C C . ASP A 1 84 ? -6.764 7.438 -1.088 1.00 84.06 84 ASP A C 1
ATOM 708 O O . ASP A 1 84 ? -6.450 8.058 -2.105 1.00 84.06 84 ASP A O 1
ATOM 712 N N . ARG A 1 85 ? -5.835 6.951 -0.253 1.00 86.25 85 ARG A N 1
ATOM 713 C CA . ARG A 1 85 ? -4.396 7.169 -0.422 1.00 86.25 85 ARG A CA 1
ATOM 714 C C . ARG A 1 85 ? -3.661 5.862 -0.690 1.00 86.25 85 ARG A C 1
ATOM 716 O O . ARG A 1 85 ? -3.855 4.859 -0.008 1.00 86.25 85 ARG A O 1
ATOM 723 N N . ILE A 1 86 ? -2.769 5.915 -1.674 1.00 90.00 86 ILE A N 1
ATOM 724 C CA . ILE A 1 86 ? -1.853 4.829 -2.013 1.00 90.00 86 ILE A CA 1
ATOM 725 C C . ILE A 1 86 ? -0.459 5.225 -1.539 1.00 90.00 86 ILE A C 1
ATOM 727 O O . ILE A 1 86 ? -0.001 6.326 -1.832 1.00 90.00 86 ILE A O 1
ATOM 731 N N . PHE A 1 87 ? 0.200 4.314 -0.835 1.00 89.00 87 PHE A N 1
ATOM 732 C CA . PHE A 1 87 ? 1.513 4.515 -0.242 1.00 89.00 87 PHE A CA 1
ATOM 733 C C . PHE A 1 87 ? 2.585 3.735 -0.995 1.00 89.00 87 PHE A C 1
ATOM 735 O O . PHE A 1 87 ? 2.332 2.641 -1.509 1.00 89.00 87 PHE A O 1
ATOM 742 N N . ASN A 1 88 ? 3.794 4.283 -1.026 1.00 89.12 88 ASN A N 1
ATOM 743 C CA . ASN A 1 88 ? 4.993 3.572 -1.466 1.00 89.12 88 ASN A CA 1
ATOM 744 C C . ASN A 1 88 ? 5.722 2.940 -0.272 1.00 89.12 88 ASN A C 1
ATOM 746 O O . ASN A 1 88 ? 5.486 3.318 0.874 1.00 89.12 88 ASN A O 1
ATOM 750 N N . TYR A 1 89 ? 6.667 2.034 -0.541 1.00 84.94 89 TYR A N 1
ATOM 751 C CA . TYR A 1 89 ? 7.511 1.426 0.496 1.00 84.94 89 TYR A CA 1
ATOM 752 C C . TYR A 1 89 ? 8.165 2.475 1.423 1.00 84.94 89 TYR A C 1
ATOM 754 O O . TYR A 1 89 ? 8.049 2.382 2.639 1.00 84.94 89 TYR A O 1
ATOM 762 N N . ASN A 1 90 ? 8.747 3.542 0.860 1.00 84.75 90 ASN A N 1
ATOM 763 C CA . ASN A 1 90 ? 9.441 4.603 1.615 1.00 84.75 90 ASN A CA 1
ATOM 764 C C . ASN A 1 90 ? 8.532 5.440 2.537 1.00 84.75 90 ASN A C 1
ATOM 766 O O . ASN A 1 90 ? 9.017 6.270 3.311 1.00 84.75 90 ASN A O 1
ATOM 770 N N . GLU A 1 91 ? 7.217 5.292 2.401 1.00 86.81 91 GLU A N 1
ATOM 771 C CA . GLU A 1 91 ? 6.216 6.011 3.185 1.00 86.81 91 GLU A CA 1
ATOM 772 C C . GLU A 1 91 ? 5.676 5.163 4.339 1.00 86.81 91 GLU A C 1
ATOM 774 O O . GLU A 1 91 ? 4.876 5.659 5.129 1.00 86.81 91 GLU A O 1
ATOM 779 N N . LEU A 1 92 ? 6.099 3.905 4.454 1.00 88.62 92 LEU A N 1
ATOM 780 C CA . LEU A 1 92 ? 5.623 2.967 5.459 1.00 88.62 92 LEU A CA 1
ATOM 781 C C . LEU A 1 92 ? 6.789 2.444 6.291 1.00 88.62 92 LEU A C 1
ATOM 783 O O . LEU A 1 92 ? 7.884 2.214 5.786 1.00 88.62 92 LEU A O 1
ATOM 787 N N . ILE A 1 93 ? 6.534 2.220 7.574 1.00 89.88 93 ILE A N 1
ATOM 788 C CA . ILE A 1 93 ? 7.456 1.507 8.454 1.00 89.88 93 ILE A CA 1
ATOM 789 C C . ILE A 1 93 ? 6.701 0.411 9.189 1.00 89.88 93 ILE A C 1
ATOM 791 O O . ILE A 1 93 ? 5.634 0.656 9.757 1.00 89.88 93 ILE A O 1
ATOM 795 N N . LYS A 1 94 ? 7.244 -0.806 9.165 1.00 89.50 94 LYS A N 1
ATOM 796 C CA . LYS A 1 94 ? 6.675 -1.951 9.877 1.00 89.50 94 LYS A CA 1
ATOM 797 C C . LYS A 1 94 ? 6.754 -1.731 11.379 1.00 89.50 94 LYS A C 1
ATOM 799 O O . LYS A 1 94 ? 7.688 -1.108 11.882 1.00 89.50 94 LYS A O 1
ATOM 804 N N . THR A 1 95 ? 5.757 -2.192 12.118 1.00 87.81 95 THR A N 1
ATOM 805 C CA . THR A 1 95 ? 5.732 -2.068 13.580 1.00 87.81 95 THR A CA 1
ATOM 806 C C . THR A 1 95 ? 5.070 -3.303 14.183 1.00 87.81 95 THR A C 1
ATOM 808 O O . THR A 1 95 ? 4.139 -3.844 13.605 1.00 87.81 95 THR A O 1
ATOM 811 N N . GLU A 1 96 ? 5.532 -3.756 15.347 1.00 88.75 96 GLU A N 1
ATOM 812 C CA . GLU A 1 96 ? 4.931 -4.895 16.068 1.00 88.75 96 GLU A CA 1
ATOM 813 C C . GLU A 1 96 ? 3.731 -4.489 16.938 1.00 88.75 96 GLU A C 1
ATOM 815 O O . GLU A 1 96 ? 2.995 -5.328 17.455 1.00 88.75 96 GLU A O 1
ATOM 820 N N . GLU A 1 97 ? 3.527 -3.186 17.111 1.00 85.25 97 GLU A N 1
ATOM 821 C CA . GLU A 1 97 ? 2.442 -2.635 17.908 1.00 85.25 97 GLU A CA 1
ATOM 822 C C . GLU A 1 97 ? 1.067 -2.987 17.306 1.00 85.25 97 GLU A C 1
ATOM 824 O O . GLU A 1 97 ? 0.922 -3.101 16.084 1.00 85.25 97 GLU A O 1
ATOM 829 N N . PRO A 1 98 ? 0.034 -3.163 18.148 1.00 84.06 98 PRO A N 1
ATOM 830 C CA . PRO A 1 98 ? -1.308 -3.459 17.669 1.00 84.06 98 PRO A CA 1
ATOM 831 C C . PRO A 1 98 ? -1.922 -2.258 16.940 1.00 84.06 98 PRO A C 1
ATOM 833 O O . PRO A 1 98 ? -1.634 -1.102 17.254 1.00 84.06 98 PRO A O 1
ATOM 836 N N . VAL A 1 99 ? -2.829 -2.539 15.998 1.00 82.19 99 VAL A N 1
ATOM 837 C CA . VAL A 1 99 ? -3.578 -1.518 15.250 1.00 82.19 99 VAL A CA 1
ATOM 838 C C . VAL A 1 99 ? -4.322 -0.598 16.219 1.00 82.19 99 VAL A C 1
ATOM 840 O O . VAL A 1 99 ? -5.176 -1.041 16.990 1.00 82.19 99 VAL A O 1
ATOM 843 N N . THR A 1 100 ? -4.017 0.697 16.166 1.00 76.56 100 THR A N 1
ATOM 844 C CA . THR A 1 100 ? -4.643 1.693 17.047 1.00 76.56 100 THR A CA 1
ATOM 845 C C . THR A 1 100 ? -5.912 2.272 16.438 1.00 76.56 100 THR A C 1
ATOM 847 O O . THR A 1 100 ? -6.845 2.636 17.158 1.00 76.56 100 THR A O 1
ATOM 850 N N . ILE A 1 101 ? -5.983 2.335 15.108 1.00 68.12 101 ILE A N 1
ATOM 851 C CA . ILE A 1 101 ? -7.177 2.798 14.414 1.00 68.12 101 ILE A CA 1
ATOM 852 C C . ILE A 1 101 ? -8.156 1.645 14.341 1.00 68.12 101 ILE A C 1
ATOM 854 O O . ILE A 1 101 ? -8.012 0.705 13.563 1.00 68.12 101 ILE A O 1
ATOM 858 N N . LYS A 1 102 ? -9.204 1.749 15.153 1.00 58.56 102 LYS A N 1
ATOM 859 C CA . LYS A 1 102 ? -10.413 0.973 14.929 1.00 58.56 102 LYS A CA 1
ATOM 860 C C . LYS A 1 102 ? -10.923 1.393 13.559 1.00 58.56 102 LYS A C 1
ATOM 862 O O . LYS A 1 102 ? -11.500 2.472 13.436 1.00 58.56 102 LYS A O 1
ATOM 867 N N . VAL A 1 103 ? -10.680 0.565 12.538 1.00 57.06 103 VAL A N 1
ATOM 868 C CA . VAL A 1 103 ? -11.446 0.612 11.292 1.00 57.06 103 VAL A CA 1
ATOM 869 C C . VAL A 1 103 ? -12.881 0.707 11.760 1.00 57.06 103 VAL A C 1
ATOM 871 O O . VAL A 1 103 ? -13.324 -0.168 12.509 1.00 57.06 103 VAL A O 1
ATOM 874 N N . ALA A 1 104 ? -13.541 1.833 11.476 1.00 52.69 104 ALA A N 1
ATOM 875 C CA . ALA A 1 104 ? -14.919 2.022 11.875 1.00 52.69 104 ALA A CA 1
ATOM 876 C C . ALA A 1 104 ? -15.658 0.843 11.258 1.00 52.69 104 ALA A C 1
ATOM 878 O O . ALA A 1 104 ? -15.830 0.809 10.040 1.00 52.69 104 ALA A O 1
ATOM 879 N N . ALA A 1 105 ? -15.960 -0.172 12.077 1.00 53.25 105 ALA A N 1
ATOM 880 C CA . ALA A 1 105 ? -16.678 -1.341 11.625 1.00 53.25 105 ALA A CA 1
ATOM 881 C C . ALA A 1 105 ? -17.908 -0.751 10.970 1.00 53.25 105 ALA A C 1
ATOM 883 O O . ALA A 1 105 ? -18.639 -0.013 11.643 1.00 53.25 105 ALA A O 1
ATOM 884 N N . ALA A 1 106 ? -18.024 -0.936 9.650 1.00 54.59 106 ALA A N 1
ATOM 885 C CA . ALA A 1 106 ? -19.102 -0.351 8.880 1.00 54.59 106 ALA A CA 1
ATOM 886 C C . ALA A 1 106 ? -20.357 -0.620 9.695 1.00 54.59 106 ALA A C 1
ATOM 888 O O . ALA A 1 106 ? -20.605 -1.783 10.016 1.00 54.59 106 ALA A O 1
ATOM 889 N N . LEU A 1 107 ? -21.022 0.445 10.163 1.00 56.50 107 LEU A N 1
ATOM 890 C CA . LEU A 1 107 ? -22.190 0.351 11.029 1.00 56.50 107 LEU A CA 1
ATOM 891 C C . LEU A 1 107 ? -23.187 -0.513 10.268 1.00 56.50 107 LEU A C 1
ATOM 893 O O . LEU A 1 107 ? -23.898 -0.013 9.395 1.00 56.50 107 LEU A O 1
ATOM 897 N N . GLN A 1 108 ? -23.160 -1.823 10.523 1.00 63.47 108 GLN A N 1
ATOM 898 C CA . GLN A 1 108 ? -24.010 -2.756 9.820 1.00 63.47 108 GLN A CA 1
ATOM 899 C C . GLN A 1 108 ? -25.406 -2.320 10.207 1.00 63.47 108 GLN A C 1
ATOM 901 O O . GLN A 1 108 ? -25.766 -2.293 11.390 1.00 63.47 108 GLN A O 1
ATOM 906 N N . LYS A 1 109 ? -26.152 -1.837 9.212 1.00 70.62 109 LYS A N 1
ATOM 907 C CA . LYS A 1 109 ? -27.521 -1.402 9.423 1.00 70.62 109 LYS A CA 1
ATOM 908 C C . LYS A 1 109 ? -28.263 -2.632 9.917 1.00 70.62 109 LYS A C 1
ATOM 910 O O . LYS A 1 109 ? -28.495 -3.554 9.150 1.00 70.62 109 LYS A O 1
ATOM 915 N N . ARG A 1 110 ? -28.574 -2.651 11.214 1.00 76.44 110 ARG A N 1
ATOM 916 C CA . ARG A 1 110 ? -29.303 -3.762 11.818 1.00 76.44 110 ARG A CA 1
ATOM 917 C C . ARG A 1 110 ? -30.651 -3.892 11.126 1.00 76.44 110 ARG A C 1
ATOM 919 O O . ARG A 1 110 ? -31.397 -2.904 11.053 1.00 76.44 110 ARG A O 1
ATOM 926 N N . ASP A 1 111 ? -30.959 -5.098 10.676 1.00 83.19 111 ASP A N 1
ATOM 927 C CA . ASP A 1 111 ? -32.266 -5.417 10.116 1.00 83.19 111 ASP A CA 1
ATOM 928 C C . ASP A 1 111 ? -33.366 -5.255 11.166 1.00 83.19 111 ASP A C 1
ATOM 930 O O . ASP A 1 111 ? -33.119 -5.230 12.376 1.00 83.19 111 ASP A O 1
ATOM 934 N N . ARG A 1 112 ? -34.617 -5.130 10.709 1.00 84.38 112 ARG A N 1
ATOM 935 C CA . ARG A 1 112 ? -35.776 -4.940 11.596 1.00 84.38 112 ARG A CA 1
ATOM 936 C C . ARG A 1 112 ? -35.871 -6.047 12.657 1.00 84.38 112 ARG A C 1
ATOM 938 O O . ARG A 1 112 ? -36.102 -5.736 13.821 1.00 84.38 112 ARG A O 1
ATOM 945 N N . LEU A 1 113 ? -35.602 -7.293 12.263 1.00 87.12 113 LEU A N 1
ATOM 946 C CA . LEU A 1 113 ? -35.540 -8.463 13.148 1.00 87.12 113 LEU A CA 1
ATOM 947 C C . LEU A 1 113 ? -34.401 -8.363 14.172 1.00 87.12 113 LEU A C 1
ATOM 949 O O . LEU A 1 113 ? -34.621 -8.577 15.358 1.00 87.12 113 LEU A O 1
ATOM 953 N N . GLN A 1 114 ? -33.206 -7.947 13.748 1.00 86.62 114 GLN A N 1
ATOM 954 C CA . GLN A 1 114 ? -32.060 -7.766 14.648 1.00 86.62 114 GLN A CA 1
ATOM 955 C C . GLN A 1 114 ? -32.293 -6.638 15.662 1.00 86.62 114 GLN A C 1
ATOM 957 O O . GLN A 1 114 ? -31.860 -6.724 16.808 1.00 86.62 114 GLN A O 1
ATOM 962 N N . LYS A 1 115 ? -32.994 -5.570 15.258 1.00 85.62 115 LYS A N 1
ATOM 963 C CA . LYS A 1 115 ? -33.405 -4.488 16.165 1.00 85.62 115 LYS A CA 1
ATOM 964 C C . LYS A 1 115 ? -34.436 -4.957 17.186 1.00 85.62 115 LYS A C 1
ATOM 966 O O . LYS A 1 115 ? -34.374 -4.515 18.327 1.00 85.62 115 LYS A O 1
ATOM 971 N N . GLN A 1 116 ? -35.37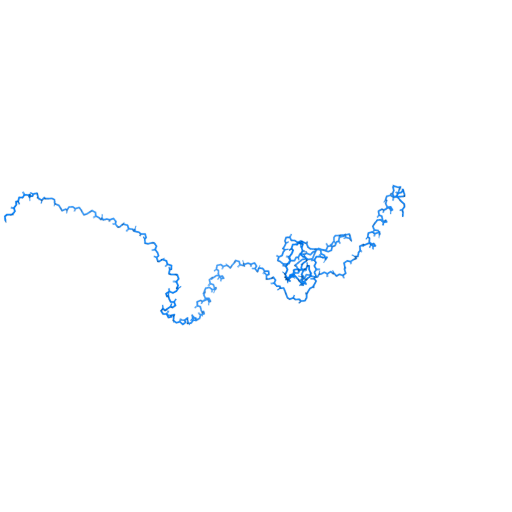3 -5.807 16.775 1.00 86.81 116 GLN A N 1
ATOM 972 C CA . GLN A 1 116 ? -36.379 -6.366 17.670 1.00 86.81 116 GLN A CA 1
ATOM 973 C C . GLN A 1 116 ? -35.748 -7.329 18.681 1.00 86.81 116 GLN A C 1
ATOM 975 O O . GLN A 1 116 ? -35.930 -7.134 19.876 1.00 86.81 116 GLN A O 1
ATOM 980 N N . ALA A 1 117 ? -34.906 -8.258 18.224 1.00 86.12 117 ALA A N 1
ATOM 981 C CA . ALA A 1 117 ? -34.179 -9.175 19.100 1.00 86.12 117 ALA A CA 1
ATOM 982 C C . ALA A 1 117 ? -33.285 -8.433 20.110 1.00 86.12 117 ALA A C 1
ATOM 984 O O . ALA A 1 117 ? -33.214 -8.807 21.275 1.00 86.12 117 ALA A O 1
ATOM 985 N N . ALA A 1 118 ? -32.635 -7.339 19.695 1.00 82.31 118 ALA A N 1
ATOM 986 C CA . ALA A 1 118 ? -31.853 -6.508 20.610 1.00 82.31 118 ALA A CA 1
ATOM 987 C C . ALA A 1 118 ? -32.714 -5.846 21.702 1.00 82.31 118 ALA A C 1
ATOM 989 O O . ALA A 1 118 ? -32.257 -5.745 22.835 1.00 82.31 118 ALA A O 1
ATOM 990 N N . ARG A 1 119 ? -33.944 -5.418 21.380 1.00 82.31 119 ARG A N 1
ATOM 991 C CA . ARG A 1 119 ? -34.881 -4.866 22.374 1.00 82.31 119 ARG A CA 1
ATOM 992 C C . ARG A 1 119 ? -35.358 -5.932 23.348 1.00 82.31 119 ARG A C 1
ATOM 994 O O . ARG A 1 119 ? -35.299 -5.714 24.546 1.00 82.31 119 ARG A O 1
ATOM 1001 N N . GLU A 1 120 ? -35.755 -7.092 22.835 1.00 83.00 120 GLU A N 1
ATOM 1002 C CA . GLU A 1 120 ? -36.204 -8.214 23.665 1.00 83.00 120 GLU A CA 1
ATOM 1003 C C . GLU A 1 120 ? -35.087 -8.688 24.610 1.00 83.00 120 GLU A C 1
ATOM 1005 O O . GLU A 1 120 ? -35.341 -8.966 25.776 1.00 83.00 120 GLU A O 1
ATOM 1010 N N . LEU A 1 121 ? -33.829 -8.700 24.153 1.00 81.25 121 LEU A N 1
ATOM 1011 C CA . LEU A 1 121 ? -32.675 -8.982 25.010 1.00 81.25 121 LEU A CA 1
ATOM 1012 C C . LEU A 1 121 ? -32.423 -7.893 26.061 1.00 81.25 121 LEU A C 1
ATOM 1014 O O . LEU A 1 121 ? -32.093 -8.232 27.192 1.00 81.25 121 LEU A O 1
ATOM 1018 N N . GLU A 1 122 ? -32.570 -6.608 25.722 1.00 76.00 122 GLU A N 1
ATOM 1019 C CA . GLU A 1 122 ? -32.481 -5.516 26.706 1.00 76.00 122 GLU A CA 1
ATOM 1020 C C . GLU A 1 122 ? -33.583 -5.610 27.770 1.00 76.00 122 GLU A C 1
ATOM 1022 O O . GLU A 1 122 ? -33.306 -5.367 28.943 1.00 76.00 122 GLU A O 1
ATOM 1027 N N . ASP A 1 123 ? -34.791 -6.022 27.380 1.00 70.88 123 ASP A N 1
ATOM 1028 C CA . ASP A 1 123 ? -35.930 -6.221 28.282 1.00 70.88 123 ASP A CA 1
ATOM 1029 C C . ASP A 1 123 ? -35.753 -7.461 29.183 1.00 70.88 123 ASP A C 1
ATOM 1031 O O . ASP A 1 123 ? -36.245 -7.491 30.313 1.00 70.88 123 ASP A O 1
ATOM 1035 N N . LEU A 1 124 ? -35.019 -8.475 28.708 1.00 71.50 124 LEU A N 1
ATOM 1036 C CA . LEU A 1 124 ? -34.669 -9.683 29.464 1.00 71.50 124 LEU A CA 1
ATOM 1037 C C . LEU A 1 124 ? -33.504 -9.481 30.435 1.00 71.50 124 LEU A C 1
ATOM 1039 O O . LEU A 1 124 ? -33.330 -10.296 31.343 1.00 71.50 124 LEU A O 1
ATOM 1043 N N . ILE A 1 125 ? -32.700 -8.424 30.277 1.00 63.34 125 ILE A N 1
ATOM 1044 C CA . ILE A 1 125 ? -31.722 -8.053 31.298 1.00 63.34 125 ILE A CA 1
ATOM 1045 C C . ILE A 1 125 ? -32.538 -7.563 32.498 1.00 63.34 125 ILE A C 1
ATOM 1047 O O . ILE A 1 125 ? -33.156 -6.500 32.405 1.00 63.34 125 ILE A O 1
ATOM 1051 N N . PRO A 1 126 ? -32.557 -8.294 33.632 1.00 56.88 126 PRO A N 1
ATOM 1052 C CA . PRO A 1 126 ? -33.308 -7.867 34.798 1.00 56.88 126 PRO A CA 1
ATOM 1053 C C . PRO A 1 126 ? -32.802 -6.482 35.157 1.00 56.88 126 PRO A C 1
ATOM 1055 O O . PRO A 1 126 ? -31.603 -6.313 35.402 1.00 56.88 126 PRO A O 1
ATOM 1058 N N . VAL A 1 127 ? -33.708 -5.498 35.085 1.00 56.34 127 VAL A N 1
ATOM 1059 C CA . VAL A 1 127 ? -33.444 -4.081 35.325 1.00 56.34 127 VAL A CA 1
ATOM 1060 C C . VAL A 1 127 ? -32.497 -3.998 36.501 1.00 56.34 127 VAL A C 1
ATOM 1062 O O . VAL A 1 127 ? -32.878 -4.256 37.642 1.00 56.34 127 VAL A O 1
ATOM 1065 N N . ARG A 1 128 ? -31.234 -3.693 36.194 1.00 54.47 128 ARG A N 1
ATOM 1066 C CA . ARG A 1 128 ? -30.200 -3.396 37.172 1.00 54.47 128 ARG A CA 1
ATOM 1067 C C . ARG A 1 128 ? -30.840 -2.353 38.069 1.00 54.47 128 ARG A C 1
ATOM 1069 O O . ARG A 1 128 ? -31.069 -1.242 37.592 1.00 54.47 128 ARG 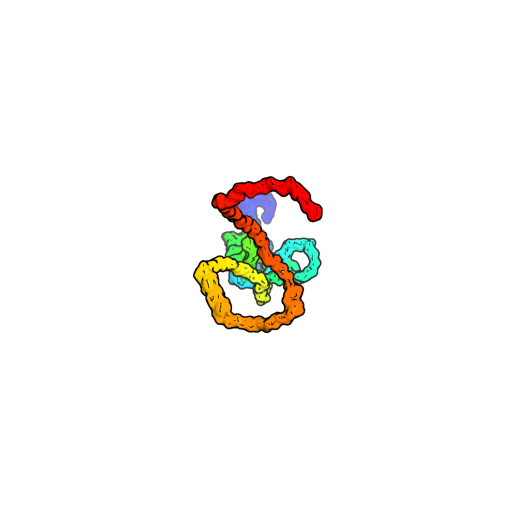A O 1
ATOM 1076 N N . ILE A 1 129 ? -31.240 -2.754 39.278 1.00 56.78 129 ILE A N 1
ATOM 1077 C CA . ILE A 1 129 ? -32.004 -1.928 40.212 1.00 56.78 129 ILE A CA 1
ATOM 1078 C C . ILE A 1 129 ? -31.183 -0.656 40.373 1.00 56.78 129 ILE A C 1
ATOM 1080 O O . ILE A 1 129 ? -30.149 -0.656 41.040 1.00 56.78 129 ILE A O 1
ATOM 1084 N N . GLN A 1 130 ? -31.561 0.408 39.662 1.00 59.78 130 GLN A N 1
ATOM 1085 C CA . GLN A 1 130 ? -30.880 1.677 39.828 1.00 59.78 130 GLN A CA 1
ATOM 1086 C C . GLN A 1 130 ? -31.212 2.091 41.259 1.00 59.78 130 GLN A C 1
ATOM 1088 O O . GLN A 1 130 ? -32.400 2.126 41.596 1.00 59.78 130 GLN A O 1
ATOM 1093 N N . PRO A 1 131 ? -30.215 2.361 42.118 1.00 60.53 131 PRO A N 1
ATOM 1094 C CA . PRO A 1 131 ? -30.501 2.797 43.473 1.00 60.53 131 PRO A CA 1
ATOM 1095 C C . PRO A 1 131 ? -31.412 4.023 43.394 1.00 60.53 131 PRO A C 1
ATOM 1097 O O . PRO A 1 131 ? -31.175 4.936 42.592 1.00 60.53 131 PRO A O 1
ATOM 1100 N N . ALA A 1 132 ? -32.492 4.011 44.177 1.00 61.41 132 ALA A N 1
ATOM 1101 C CA . ALA A 1 132 ? -33.450 5.104 44.209 1.00 61.41 132 ALA A CA 1
ATOM 1102 C C . ALA A 1 132 ? -32.697 6.422 44.457 1.00 61.41 132 ALA A C 1
ATOM 1104 O O . ALA A 1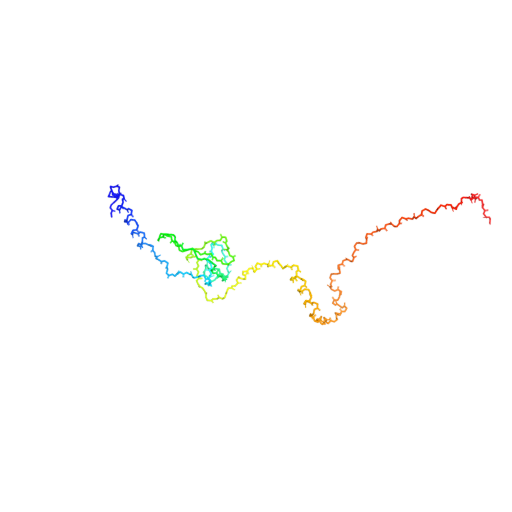 132 ? -31.982 6.579 45.447 1.00 61.41 132 ALA A O 1
ATOM 1105 N N . ARG A 1 133 ? -32.805 7.361 43.511 1.00 62.16 133 ARG A N 1
ATOM 1106 C CA . ARG A 1 133 ? -32.060 8.625 43.559 1.00 62.16 133 ARG A CA 1
ATOM 1107 C C . ARG A 1 133 ? -32.564 9.480 44.713 1.00 62.16 133 ARG A C 1
ATOM 1109 O O . ARG A 1 133 ? -33.769 9.631 44.906 1.00 62.16 133 ARG A O 1
ATOM 1116 N N . THR A 1 134 ? -31.648 10.107 45.438 1.00 72.06 134 THR A N 1
ATOM 1117 C CA . THR A 1 134 ? -32.002 11.023 46.526 1.00 72.06 134 THR A CA 1
ATOM 1118 C C . THR A 1 134 ? -32.619 12.321 45.982 1.00 72.06 134 THR A C 1
ATOM 1120 O O . THR A 1 134 ? -32.330 12.751 44.860 1.00 72.06 134 THR A O 1
ATOM 1123 N N . ARG A 1 135 ? -33.454 13.001 46.788 1.00 61.31 135 ARG A N 1
ATOM 1124 C CA . ARG A 1 135 ? -34.116 14.278 46.420 1.00 61.31 135 ARG A CA 1
ATOM 1125 C C . ARG A 1 135 ? -33.140 15.346 45.904 1.00 61.31 135 ARG A C 1
ATOM 1127 O O . ARG A 1 135 ? -33.493 16.135 45.030 1.00 61.31 135 ARG A O 1
ATOM 1134 N N . ALA A 1 136 ? -31.908 15.364 46.414 1.00 66.19 136 ALA A N 1
ATOM 1135 C CA . ALA A 1 136 ? -30.869 16.301 45.991 1.00 66.19 136 ALA A CA 1
ATOM 1136 C C . ALA A 1 136 ? -30.355 16.029 44.564 1.00 66.19 136 ALA A C 1
ATOM 1138 O O . ALA A 1 136 ? -30.026 16.966 43.839 1.00 66.19 136 ALA A O 1
ATOM 1139 N N . GLN A 1 137 ? -30.320 14.763 44.136 1.00 65.44 137 GLN A N 1
ATOM 1140 C CA . GLN A 1 137 ? -29.895 14.376 42.788 1.00 65.44 137 GLN A CA 1
ATOM 1141 C C . GLN A 1 137 ? -30.979 14.661 41.739 1.00 65.44 137 GLN A C 1
ATOM 1143 O O . GLN A 1 137 ? -30.655 15.057 40.622 1.00 65.44 137 GLN A O 1
ATOM 1148 N N . GLN A 1 138 ? -32.264 14.536 42.096 1.00 64.69 138 GLN A N 1
ATOM 1149 C CA . GLN A 1 138 ? -33.374 14.856 41.186 1.00 64.69 138 GLN A CA 1
ATOM 1150 C C . GLN A 1 138 ? -33.429 16.346 40.811 1.00 64.69 138 GLN A C 1
ATOM 1152 O O . GLN A 1 138 ? -33.712 16.667 39.660 1.00 64.69 138 GLN A O 1
ATOM 1157 N N . LYS A 1 139 ? -33.096 17.257 41.740 1.00 61.31 139 LYS A N 1
ATOM 1158 C CA . LYS A 1 139 ? -33.103 18.714 41.493 1.00 61.31 139 LYS A CA 1
ATOM 1159 C C . LYS A 1 139 ? -32.012 19.202 40.529 1.00 61.31 139 LYS A C 1
ATOM 1161 O O . LYS A 1 139 ? -32.144 20.293 39.989 1.00 61.31 139 LYS A O 1
ATOM 1166 N N . LYS A 1 140 ? -30.942 18.425 40.309 1.00 61.94 140 LYS A N 1
ATOM 1167 C CA . LYS A 1 140 ? -29.820 18.800 39.421 1.00 61.94 140 LYS A CA 1
ATOM 1168 C C . LYS A 1 140 ? -30.025 18.394 37.958 1.00 61.94 140 LYS A C 1
ATOM 1170 O O . LYS A 1 140 ? -29.206 18.735 37.109 1.00 61.94 140 LYS A O 1
ATOM 1175 N N . LEU A 1 141 ? -31.092 17.661 37.643 1.00 62.97 141 LEU A N 1
ATOM 1176 C CA . LEU A 1 141 ? -31.403 17.287 36.267 1.00 62.97 141 LEU A CA 1
ATOM 1177 C C . LEU A 1 141 ? -32.141 18.438 35.580 1.00 62.97 141 LEU A C 1
ATOM 1179 O O . LEU A 1 141 ? -33.110 18.966 36.121 1.00 62.97 141 LEU A O 1
ATOM 1183 N N . LYS A 1 142 ? -31.705 18.806 34.367 1.00 58.62 142 LYS A N 1
ATOM 1184 C CA . LYS A 1 142 ? -32.457 19.714 33.491 1.00 58.62 142 LYS A CA 1
ATOM 1185 C C . LYS A 1 142 ? -33.817 19.077 33.206 1.00 58.62 142 LYS A C 1
ATOM 1187 O O . LYS A 1 142 ? -33.919 18.166 32.386 1.00 58.62 142 LYS A O 1
ATOM 1192 N N . VAL A 1 143 ? -34.846 19.533 33.915 1.00 61.84 143 VAL A N 1
ATOM 1193 C CA . VAL A 1 143 ? -36.235 19.157 33.660 1.00 61.84 143 VAL A CA 1
ATOM 1194 C C . VAL A 1 143 ? -36.545 19.600 32.236 1.00 61.84 143 VAL A C 1
ATOM 1196 O O . VAL A 1 143 ? -36.567 20.793 31.941 1.00 61.84 143 VAL A O 1
ATOM 1199 N N . ARG A 1 144 ? -36.728 18.641 31.324 1.00 60.84 144 ARG A N 1
ATOM 1200 C CA . ARG A 1 144 ? -37.296 18.952 30.011 1.00 60.84 144 ARG A CA 1
ATOM 1201 C C . ARG A 1 144 ? -38.698 19.514 30.258 1.00 60.84 144 ARG A C 1
ATOM 1203 O O . ARG A 1 144 ? -39.437 18.893 31.028 1.00 60.84 144 ARG A O 1
ATOM 1210 N N . PRO A 1 145 ? -39.072 20.655 29.660 1.00 62.00 145 PRO A N 1
ATOM 1211 C CA . PRO A 1 145 ? -40.423 21.168 29.811 1.00 62.00 145 PRO A CA 1
ATOM 1212 C C . PRO A 1 145 ? -41.397 20.090 29.331 1.00 62.00 145 PRO A C 1
ATOM 1214 O O . PRO A 1 145 ? -41.258 19.549 28.231 1.00 62.00 145 PRO A O 1
ATOM 1217 N N . LYS A 1 146 ? -42.338 19.714 30.199 1.00 60.78 146 LYS A N 1
ATOM 1218 C CA . LYS A 1 146 ? -43.427 18.818 29.819 1.00 60.78 146 LYS A CA 1
ATOM 1219 C C . LYS A 1 146 ? -44.296 19.577 28.822 1.00 60.78 146 LYS A C 1
ATOM 1221 O O . LYS A 1 146 ? -44.843 20.598 29.207 1.00 60.78 146 LYS A O 1
ATOM 1226 N N . GLY A 1 147 ? -44.350 19.073 27.588 1.00 56.81 147 GLY A N 1
ATOM 1227 C CA . GLY A 1 147 ? -45.360 19.307 26.549 1.00 56.81 147 GLY A CA 1
ATOM 1228 C C . GLY A 1 147 ? -45.946 20.716 26.414 1.00 56.81 147 GLY A C 1
ATOM 1229 O O . GLY A 1 147 ? -46.654 21.201 27.288 1.00 56.81 147 GLY A O 1
ATOM 1230 N N . THR A 1 148 ? -45.778 21.322 25.241 1.00 60.72 148 THR A N 1
ATOM 1231 C CA . THR A 1 148 ? -46.693 22.363 24.758 1.00 60.72 148 THR A CA 1
ATOM 1232 C C . THR A 1 148 ? -48.120 21.806 24.757 1.00 60.72 148 THR A C 1
ATOM 1234 O O . THR A 1 148 ? -48.470 21.002 23.895 1.00 60.72 148 THR A O 1
ATOM 1237 N N . PHE A 1 149 ? -48.940 22.198 25.734 1.00 56.16 149 PHE A N 1
ATOM 1238 C CA . PHE A 1 149 ? -50.384 21.997 25.666 1.00 56.16 149 PHE A CA 1
ATOM 1239 C C . PHE A 1 149 ? -50.895 22.798 24.467 1.00 56.16 149 PHE A C 1
ATOM 1241 O O . PHE A 1 149 ? -50.996 24.021 24.536 1.00 56.16 149 PHE A O 1
ATOM 1248 N N . SER A 1 150 ? -51.209 22.134 23.358 1.00 57.28 150 SER A N 1
ATOM 1249 C CA . SER A 1 150 ? -52.058 22.732 22.332 1.00 57.28 150 SER A CA 1
ATOM 1250 C C . SER A 1 150 ? -53.430 22.970 22.963 1.00 57.28 150 SER A C 1
ATOM 1252 O O . SER A 1 150 ? -54.118 22.010 23.313 1.00 57.28 150 SER A O 1
ATOM 1254 N N . HIS A 1 151 ? -53.805 24.237 23.164 1.00 55.81 151 HIS A N 1
ATOM 1255 C CA . HIS A 1 151 ? -55.178 24.613 23.494 1.00 55.81 151 HIS A CA 1
ATOM 1256 C C . HIS A 1 151 ? -56.085 24.117 22.365 1.00 55.81 151 HIS A C 1
ATOM 1258 O O . HIS A 1 151 ? -56.066 24.658 21.265 1.00 55.81 151 HIS A O 1
ATOM 1264 N N . ILE A 1 152 ? -56.847 23.060 22.625 1.00 60.44 152 ILE A N 1
ATOM 1265 C CA . ILE A 1 152 ? -57.982 22.694 21.785 1.00 60.44 152 ILE A CA 1
ATOM 1266 C C . ILE A 1 152 ? -59.168 23.438 22.392 1.00 60.44 152 ILE A C 1
ATOM 1268 O O . ILE A 1 152 ? -59.655 23.069 23.461 1.00 60.44 152 ILE A O 1
ATOM 1272 N N . GLU A 1 153 ? -59.591 24.527 21.755 1.00 57.72 153 GLU A N 1
ATOM 1273 C CA . GLU A 1 153 ? -60.841 25.191 22.111 1.00 57.72 153 GLU A CA 1
ATOM 1274 C C . GLU A 1 153 ? -61.997 24.223 21.842 1.00 57.72 153 GLU A C 1
ATOM 1276 O O . GLU A 1 153 ? -62.211 23.783 20.713 1.00 57.72 153 GLU A O 1
ATOM 1281 N N . ILE A 1 154 ? -62.732 23.853 22.891 1.00 64.56 154 ILE A N 1
ATOM 1282 C CA . ILE A 1 154 ? -63.939 23.036 22.762 1.00 64.56 154 ILE A CA 1
ATOM 1283 C C . ILE A 1 154 ? -65.062 23.973 22.287 1.00 64.56 154 ILE A C 1
ATOM 1285 O O . ILE A 1 154 ? -65.451 24.867 23.048 1.00 64.56 154 ILE A O 1
ATOM 1289 N N . PRO A 1 155 ? -65.616 23.809 21.071 1.00 61.50 155 PRO A N 1
ATOM 1290 C CA . PRO A 1 155 ? -66.693 24.670 20.604 1.00 61.50 155 PRO A CA 1
ATOM 1291 C C . PRO A 1 155 ? -67.939 24.481 21.478 1.00 61.50 155 PRO A C 1
ATOM 1293 O O . PRO A 1 155 ? -68.478 23.379 21.612 1.00 61.50 155 PRO A O 1
ATOM 1296 N N . ARG A 1 156 ? -68.409 25.576 22.088 1.00 60.62 156 ARG A N 1
ATOM 1297 C CA . ARG A 1 156 ? -69.644 25.595 22.883 1.00 60.62 156 ARG A CA 1
ATOM 1298 C C . ARG A 1 156 ? -70.840 25.335 21.964 1.00 60.62 156 ARG A C 1
ATOM 1300 O O . ARG A 1 156 ? -71.065 26.075 21.007 1.00 60.62 156 ARG A O 1
ATOM 1307 N N . ARG A 1 157 ? -71.628 24.299 22.266 1.00 52.97 157 ARG A N 1
ATOM 1308 C CA . ARG A 1 157 ? -72.905 24.037 21.586 1.00 52.97 157 ARG A CA 1
ATOM 1309 C C . ARG A 1 157 ? -73.858 25.212 21.834 1.00 52.97 157 ARG A C 1
ATOM 1311 O O . ARG A 1 157 ? -74.095 25.577 22.983 1.00 52.97 157 ARG A O 1
ATOM 1318 N N . LYS A 1 158 ? -74.415 25.791 20.765 1.00 53.47 158 LYS A N 1
ATOM 1319 C CA . LYS A 1 158 ? -75.565 26.702 20.861 1.00 53.47 158 LYS A CA 1
ATOM 1320 C C . LYS A 1 158 ? -76.770 25.875 21.310 1.00 53.47 158 LYS A C 1
ATOM 1322 O O . LYS A 1 158 ? -77.226 25.025 20.553 1.00 53.47 158 LYS A O 1
ATOM 1327 N N . MET A 1 159 ? -77.261 26.100 22.525 1.00 52.62 159 MET A N 1
ATOM 1328 C CA . MET A 1 159 ? -78.569 25.581 22.928 1.00 52.62 159 MET A CA 1
ATOM 1329 C C . MET A 1 159 ? -79.647 26.402 22.201 1.00 52.62 159 MET A C 1
ATOM 1331 O O . MET A 1 159 ? -79.603 27.634 22.279 1.00 52.62 159 MET A O 1
ATOM 1335 N N . PRO A 1 160 ? -80.578 25.773 21.465 1.00 47.25 160 PRO A N 1
ATOM 1336 C CA . PRO A 1 160 ? -81.697 26.476 20.867 1.00 47.25 160 PRO A CA 1
ATOM 1337 C C . PRO A 1 160 ? -82.800 26.641 21.920 1.00 47.25 160 PRO A C 1
ATOM 1339 O O . PRO A 1 160 ? -83.232 25.662 22.517 1.00 47.25 160 PRO A O 1
ATOM 1342 N N . GLY A 1 161 ? -83.266 27.873 22.118 1.00 50.12 161 GLY A N 1
ATOM 1343 C CA . GLY A 1 161 ? -84.524 28.146 22.816 1.00 50.12 161 GLY A CA 1
ATOM 1344 C C . GLY A 1 161 ? -84.431 28.221 24.340 1.00 50.12 161 GLY A C 1
ATOM 1345 O O . GLY A 1 161 ? -84.573 27.222 25.030 1.00 50.12 161 GLY A O 1
ATOM 1346 N N . ALA A 1 162 ? -84.269 29.440 24.849 1.00 48.81 162 ALA A N 1
ATOM 1347 C CA . ALA A 1 162 ? -84.854 29.880 26.116 1.00 48.81 162 ALA A CA 1
ATOM 1348 C C . ALA A 1 162 ? -84.880 31.420 26.111 1.00 48.81 162 ALA A C 1
ATOM 1350 O O . ALA A 1 162 ? -83.945 32.086 26.542 1.00 48.81 162 ALA A O 1
ATOM 1351 N N . GLU A 1 163 ? -85.902 31.943 25.433 1.00 50.41 163 GLU A N 1
ATOM 1352 C CA . GLU A 1 163 ? -86.761 33.044 25.890 1.00 50.41 163 GLU A CA 1
ATOM 1353 C C . GLU A 1 163 ? -86.092 34.342 26.405 1.00 50.41 163 GLU A C 1
ATOM 1355 O O . GLU A 1 163 ? -85.588 34.445 27.519 1.00 50.41 163 GLU A O 1
ATOM 1360 N N . ARG A 1 164 ? -86.206 35.408 25.597 1.00 48.84 164 ARG A N 1
ATOM 1361 C CA . ARG A 1 164 ? -86.459 36.774 26.116 1.00 48.84 164 ARG A CA 1
ATOM 1362 C C . ARG A 1 164 ? -87.894 36.792 26.692 1.00 48.84 164 ARG A C 1
ATOM 1364 O O . ARG A 1 164 ? -88.676 35.987 26.187 1.00 48.84 164 ARG A O 1
ATOM 1371 N N . PRO A 1 165 ? -88.332 37.720 27.576 1.00 48.97 165 PRO A N 1
ATOM 1372 C CA . PRO A 1 165 ? -87.786 39.046 27.922 1.00 48.97 165 PRO A CA 1
ATOM 1373 C C . PRO A 1 165 ? -87.778 39.293 29.464 1.00 48.97 165 PRO A C 1
ATOM 1375 O O . PRO A 1 165 ? -88.012 38.375 30.234 1.00 48.97 165 PRO A O 1
ATOM 1378 N N . ILE A 1 166 ? -87.385 40.442 30.027 1.00 53.75 166 ILE A N 1
ATOM 1379 C CA . ILE A 1 166 ? -88.164 41.686 30.226 1.00 53.75 166 ILE A CA 1
ATOM 1380 C C . ILE A 1 166 ? -87.161 42.804 30.595 1.00 53.75 166 ILE A C 1
ATOM 1382 O O . ILE A 1 166 ? -86.266 42.561 31.408 1.00 53.75 166 ILE A O 1
ATOM 1386 N N . PRO A 1 167 ? -87.295 44.030 30.057 1.00 54.00 167 PRO A N 1
ATOM 1387 C CA . PRO A 1 167 ? -86.548 45.189 30.525 1.00 54.00 167 PRO A CA 1
ATOM 1388 C C . PRO A 1 167 ? -87.302 45.856 31.682 1.00 54.00 167 PRO A C 1
ATOM 1390 O O . PRO A 1 167 ? -88.498 46.108 31.577 1.00 54.00 167 PRO A O 1
ATOM 1393 N N . ALA A 1 168 ? -86.616 46.194 32.770 1.00 47.06 168 ALA A N 1
ATOM 1394 C CA . ALA A 1 168 ? -87.159 47.131 33.749 1.00 47.06 168 ALA A CA 1
ATOM 1395 C C . ALA A 1 168 ? -86.024 47.807 34.520 1.00 47.06 168 ALA A C 1
ATOM 1397 O O . ALA A 1 168 ? -85.512 47.284 35.507 1.00 47.06 168 ALA A O 1
ATOM 1398 N N . GLY A 1 169 ? -85.640 48.994 34.056 1.00 47.88 169 GLY A N 1
ATOM 1399 C CA . GLY A 1 169 ? -85.102 50.006 34.949 1.00 47.88 169 GLY A CA 1
ATOM 1400 C C . GLY A 1 169 ? -86.264 50.667 35.684 1.00 47.88 169 GLY A C 1
ATOM 1401 O O . GLY A 1 169 ? -87.170 51.171 35.031 1.00 47.88 169 GLY A O 1
ATOM 1402 N N . MET A 1 170 ? -86.243 50.641 37.015 1.00 47.97 170 MET A N 1
ATOM 1403 C CA . MET A 1 170 ? -86.700 51.716 37.909 1.00 47.97 170 MET A CA 1
ATOM 1404 C C . MET A 1 170 ? -86.390 51.341 39.374 1.00 47.97 170 MET A C 1
ATOM 1406 O O . MET A 1 170 ? -86.163 50.167 39.673 1.00 47.97 170 MET A O 1
ATOM 1410 N N . PRO A 1 171 ? -86.257 52.340 40.263 1.00 51.75 171 PRO A N 1
ATOM 1411 C CA . PRO A 1 171 ? -85.352 52.294 41.405 1.00 51.75 171 PRO A CA 1
ATOM 1412 C C . PRO A 1 171 ? -85.976 51.613 42.622 1.00 51.75 171 PRO A C 1
ATOM 1414 O O . PRO A 1 171 ? -87.196 51.560 42.770 1.00 51.75 171 PRO A O 1
ATOM 1417 N N . ARG A 1 172 ? -85.124 51.173 43.550 1.00 49.72 172 ARG A N 1
ATOM 1418 C CA . ARG A 1 172 ? -85.544 50.883 44.922 1.00 49.72 172 ARG A CA 1
ATOM 1419 C C . ARG A 1 172 ? -85.054 52.008 45.832 1.00 49.72 172 ARG A C 1
ATOM 1421 O O . ARG A 1 172 ? -83.871 52.338 45.806 1.00 49.72 172 ARG A O 1
ATOM 1428 N N . ARG A 1 173 ? -86.004 52.620 46.545 1.00 45.25 173 ARG A N 1
ATOM 1429 C CA . ARG A 1 173 ? -85.765 53.319 47.812 1.00 45.25 173 ARG A CA 1
ATOM 1430 C C . ARG A 1 173 ? -85.296 52.323 48.866 1.00 45.25 173 ARG A C 1
ATOM 1432 O O . ARG A 1 173 ? -85.695 51.142 48.747 1.00 45.25 173 ARG A O 1
#

Organism: Spizellomyces punctatus (strain DAOM BR117) (NCBI:txid645134)